Protein AF-A0A2D4NTN8-F1 (afdb_monomer_lite)

pLDDT: mean 88.21, std 13.51, range [42.53, 97.69]

Secondary structure (DSSP, 8-state):
----HHHHHHHHHHHHTTSTTSTTHHHHHHHHHHHHHHHHH---SS--S-HHHHHHT-TT-HHHHHHHHHHHHHHHHHHHTTHHHHS-TT-HHHHHHHHHHHHHHHHHHHHHHHTS--SSPPPHHHHHHHHHHHHHHHHHHHHHHTHHHHHHHHHS--TTSTT-----

Radius of gyration: 22.26 Å; chains: 1; bounding box: 68×29×61 Å

Sequence (168 aa):
YGIESIYRAMTHFACLSSKYMCPGVPAVMSTLLANINAYYAHTTASTQVSASDRFSASNFGKERFVKLLDQLHNSLRIDLSMYRNNFPASSRERLQDLKSTVDLLTSITFFRMKVQELQSPPRASQVVKGCVRACLNSTYEYIFNNCHELYSREYQVDPNKAQELPPE

Structure (mmCIF, N/CA/C/O backbone):
data_AF-A0A2D4NTN8-F1
#
_entry.id   AF-A0A2D4NTN8-F1
#
loop_
_atom_site.group_PDB
_atom_site.id
_atom_site.type_symbol
_atom_site.label_atom_id
_atom_site.label_alt_id
_atom_site.label_comp_id
_atom_site.label_asym_id
_atom_site.label_entity_id
_atom_site.label_seq_id
_atom_site.pdbx_PDB_ins_code
_atom_site.Cartn_x
_atom_site.Cartn_y
_atom_site.Cartn_z
_atom_site.occupancy
_atom_site.B_iso_or_equiv
_atom_site.auth_seq_id
_atom_site.auth_comp_id
_atom_site.auth_asym_id
_atom_site.auth_atom_id
_atom_site.pdbx_PDB_model_num
ATOM 1 N N . TYR A 1 1 ? 1.027 6.868 -31.071 1.00 76.12 1 TYR A N 1
ATOM 2 C CA . TYR A 1 1 ? 1.712 7.558 -29.956 1.00 76.12 1 TYR A CA 1
ATOM 3 C C . TYR A 1 1 ? 2.868 6.777 -29.321 1.00 76.12 1 TYR A C 1
ATOM 5 O O . TYR A 1 1 ? 3.569 7.380 -28.530 1.00 76.12 1 TYR A O 1
ATOM 13 N N . GLY A 1 2 ? 3.099 5.483 -29.618 1.00 82.75 2 GLY A N 1
ATOM 14 C CA . GLY A 1 2 ? 4.327 4.786 -29.175 1.00 82.75 2 GLY A CA 1
ATOM 15 C C . GLY A 1 2 ? 4.508 4.614 -27.656 1.00 82.75 2 GLY A C 1
ATOM 16 O O . GLY A 1 2 ? 5.622 4.392 -27.206 1.00 82.75 2 GLY A O 1
ATOM 17 N N . ILE A 1 3 ? 3.439 4.737 -26.859 1.00 87.56 3 ILE A N 1
ATOM 18 C CA . ILE A 1 3 ? 3.512 4.686 -25.388 1.00 87.56 3 ILE A CA 1
ATOM 19 C C . ILE A 1 3 ? 3.640 3.237 -24.908 1.00 87.56 3 ILE A C 1
ATOM 21 O O . ILE A 1 3 ? 2.713 2.443 -25.109 1.00 87.56 3 ILE A O 1
ATOM 25 N N . GLU A 1 4 ? 4.736 2.940 -24.212 1.00 90.38 4 GLU A N 1
ATOM 26 C CA . GLU A 1 4 ? 5.044 1.634 -23.620 1.00 90.38 4 GLU A CA 1
ATOM 27 C C . GLU A 1 4 ? 3.984 1.178 -22.601 1.00 90.38 4 GLU A C 1
ATOM 29 O O . GLU A 1 4 ? 3.412 1.980 -21.854 1.00 90.38 4 GLU A O 1
ATOM 34 N N . SER A 1 5 ? 3.741 -0.133 -22.521 1.00 91.69 5 SER A N 1
ATOM 35 C CA . SER A 1 5 ? 2.775 -0.715 -21.577 1.00 91.69 5 SER A CA 1
ATOM 36 C C . SER A 1 5 ? 3.151 -0.441 -20.117 1.00 91.69 5 SER A C 1
ATOM 38 O O . SER A 1 5 ? 2.283 -0.096 -19.313 1.00 91.69 5 SER A O 1
ATOM 40 N N . ILE A 1 6 ? 4.444 -0.507 -19.784 1.00 93.81 6 ILE A N 1
ATOM 41 C CA . ILE A 1 6 ? 4.948 -0.229 -18.436 1.00 93.81 6 ILE A CA 1
ATOM 42 C C . ILE A 1 6 ? 4.712 1.227 -18.018 1.00 93.81 6 ILE A C 1
ATOM 44 O O . ILE A 1 6 ? 4.310 1.485 -16.884 1.00 93.81 6 ILE A O 1
ATOM 48 N N . TYR A 1 7 ? 4.858 2.181 -18.944 1.00 94.31 7 TYR A N 1
ATOM 49 C CA . TYR A 1 7 ? 4.580 3.592 -18.678 1.00 94.31 7 TYR A CA 1
ATOM 50 C C . TYR A 1 7 ? 3.105 3.810 -18.322 1.00 94.31 7 TYR A C 1
ATOM 52 O O . TYR A 1 7 ? 2.790 4.529 -17.369 1.00 94.31 7 TYR A O 1
ATOM 60 N N . ARG A 1 8 ? 2.188 3.140 -19.037 1.00 94.44 8 ARG A N 1
ATOM 61 C CA . ARG A 1 8 ? 0.749 3.176 -18.727 1.00 94.44 8 ARG A CA 1
ATOM 62 C C . ARG A 1 8 ? 0.462 2.583 -17.352 1.00 94.44 8 ARG A C 1
ATOM 64 O O . ARG A 1 8 ? -0.294 3.180 -16.594 1.00 94.44 8 ARG A O 1
ATOM 71 N N . ALA A 1 9 ? 1.088 1.455 -17.015 1.00 95.62 9 ALA A N 1
ATOM 72 C CA . ALA A 1 9 ? 0.926 0.812 -15.713 1.00 95.62 9 ALA A CA 1
ATOM 73 C C . ALA A 1 9 ? 1.393 1.719 -14.562 1.00 95.62 9 ALA A C 1
ATOM 75 O O . ALA A 1 9 ? 0.652 1.929 -13.606 1.00 95.62 9 ALA A O 1
ATOM 76 N N . MET A 1 10 ? 2.582 2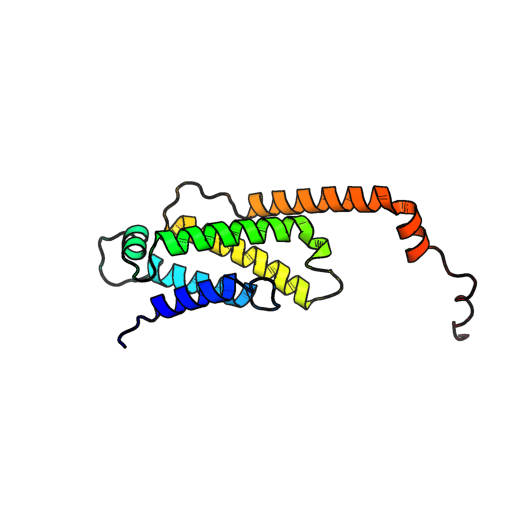.317 -14.675 1.00 96.56 10 MET A N 1
ATOM 77 C CA . MET A 1 10 ? 3.118 3.230 -13.657 1.00 96.56 10 MET A CA 1
ATOM 78 C C . MET A 1 10 ? 2.290 4.516 -13.535 1.00 96.56 10 MET A C 1
ATOM 80 O O . MET A 1 10 ? 2.045 4.993 -12.428 1.00 96.56 10 MET A O 1
ATOM 84 N N . THR A 1 11 ? 1.791 5.042 -14.657 1.00 96.69 11 THR A N 1
ATOM 85 C CA . THR A 1 11 ? 0.884 6.200 -14.663 1.00 96.69 11 THR A CA 1
ATOM 86 C C . THR A 1 11 ? -0.445 5.873 -13.995 1.00 96.69 11 THR A C 1
ATOM 88 O O . THR A 1 11 ? -0.906 6.629 -13.146 1.00 96.69 11 THR A O 1
ATOM 91 N N . HIS A 1 12 ? -1.033 4.720 -14.312 1.00 96.62 12 HIS A N 1
ATOM 92 C CA . HIS A 1 12 ? -2.268 4.277 -13.680 1.00 96.62 12 HIS A CA 1
ATOM 93 C C . HIS A 1 12 ? -2.081 4.076 -12.170 1.00 96.62 12 HIS A C 1
ATOM 95 O O . HIS A 1 12 ? -2.905 4.547 -11.389 1.00 96.62 12 HIS A O 1
ATOM 101 N N . PHE A 1 13 ? -0.963 3.479 -11.745 1.00 97.69 13 PHE A N 1
ATOM 102 C CA . PHE A 1 13 ? -0.620 3.348 -10.328 1.00 97.69 13 PHE A CA 1
ATOM 103 C C . PHE A 1 13 ? -0.556 4.714 -9.624 1.00 97.69 13 PHE A C 1
ATOM 105 O O . PHE A 1 13 ? -1.109 4.872 -8.537 1.00 97.69 13 PHE A O 1
ATOM 112 N N . ALA A 1 14 ? 0.049 5.718 -10.266 1.00 97.00 14 ALA A N 1
ATOM 113 C CA . ALA A 1 14 ? 0.104 7.086 -9.752 1.00 97.00 14 ALA A CA 1
ATOM 114 C C . ALA A 1 14 ? -1.266 7.774 -9.678 1.00 97.00 14 ALA A C 1
ATOM 116 O O . ALA A 1 14 ? -1.508 8.571 -8.777 1.00 97.00 14 ALA A O 1
ATOM 117 N N . CYS A 1 15 ? -2.190 7.471 -10.589 1.00 96.94 15 CYS A N 1
ATOM 118 C CA . CYS A 1 15 ? -3.562 7.959 -10.474 1.00 96.94 15 CYS A CA 1
ATOM 119 C C . CYS A 1 15 ? -4.280 7.305 -9.285 1.00 96.94 15 CYS A C 1
ATOM 121 O O . CYS A 1 15 ? -4.882 8.005 -8.467 1.00 96.94 15 CYS A O 1
ATOM 123 N N . LEU A 1 16 ? -4.177 5.979 -9.152 1.00 96.88 16 LEU A N 1
ATOM 124 C CA . LEU A 1 16 ? -4.827 5.224 -8.078 1.00 96.88 16 LEU A CA 1
ATOM 125 C C . LEU A 1 16 ? -4.314 5.618 -6.689 1.00 96.88 16 LEU A C 1
ATOM 127 O O . LEU A 1 16 ? -5.098 5.644 -5.742 1.00 96.88 16 LEU A O 1
ATOM 131 N N . SER A 1 17 ? -3.044 6.014 -6.560 1.00 95.19 17 SER A N 1
ATOM 132 C CA . SER A 1 17 ? -2.490 6.459 -5.276 1.00 95.19 17 SER A CA 1
ATOM 133 C C . SER A 1 17 ? -3.158 7.716 -4.716 1.00 95.19 17 SER A C 1
ATOM 135 O O . SER A 1 17 ? -3.030 7.976 -3.530 1.00 95.19 17 SER A O 1
ATOM 137 N N . SER A 1 18 ? -3.886 8.493 -5.524 1.00 93.88 18 SER A N 1
ATOM 138 C CA . SER A 1 18 ? -4.691 9.624 -5.031 1.00 93.88 18 SER A CA 1
ATOM 139 C C . SER A 1 18 ? -6.042 9.200 -4.432 1.00 93.88 18 SER A C 1
ATOM 141 O O . SER A 1 18 ? -6.710 9.998 -3.775 1.00 93.88 18 SER A O 1
ATOM 143 N N . LYS A 1 19 ? -6.460 7.948 -4.662 1.00 94.38 19 LYS A N 1
ATOM 144 C CA . LYS A 1 19 ? -7.760 7.377 -4.272 1.00 94.38 19 LYS A CA 1
ATOM 145 C C . LYS A 1 19 ? -7.618 6.019 -3.577 1.00 94.38 19 LYS A C 1
ATOM 147 O O . LYS A 1 19 ? -8.556 5.230 -3.561 1.00 94.38 19 LYS A O 1
ATOM 152 N N . TYR A 1 20 ? -6.466 5.749 -2.969 1.00 92.44 20 TYR A N 1
ATOM 153 C CA . TYR A 1 20 ? -6.148 4.448 -2.373 1.00 92.44 20 TYR A CA 1
ATOM 154 C C . TYR A 1 20 ? -7.077 4.032 -1.212 1.00 92.44 20 TYR A C 1
ATOM 156 O O . TYR A 1 20 ? -7.121 2.857 -0.876 1.00 92.44 20 TYR A O 1
ATOM 164 N N . MET A 1 21 ? -7.833 4.959 -0.612 1.00 89.56 21 MET A N 1
ATOM 165 C CA . MET A 1 21 ? -8.829 4.682 0.443 1.00 89.56 21 MET A CA 1
ATOM 166 C C . MET A 1 21 ? -10.210 4.254 -0.086 1.00 89.56 21 MET A C 1
ATOM 168 O O . MET A 1 21 ? -11.090 3.857 0.689 1.00 89.56 21 MET A O 1
ATOM 172 N N . CYS A 1 22 ? -10.432 4.349 -1.399 1.00 92.69 22 CYS A N 1
ATOM 173 C CA . CYS A 1 22 ? -11.666 3.878 -2.012 1.00 92.69 22 CYS A CA 1
ATOM 174 C C . CYS A 1 22 ? -11.724 2.337 -1.987 1.00 92.69 22 CYS A C 1
ATOM 176 O O . CYS A 1 22 ? -10.691 1.695 -2.198 1.00 92.69 22 CYS A O 1
ATOM 178 N N . PRO A 1 23 ? -12.910 1.740 -1.764 1.00 92.19 23 PRO A N 1
ATOM 179 C CA . PRO A 1 23 ? -13.058 0.287 -1.715 1.00 92.19 23 PRO A CA 1
ATOM 180 C C . PRO A 1 23 ? -12.493 -0.416 -2.953 1.00 92.19 23 PRO A C 1
ATOM 182 O O . PRO A 1 23 ? -12.671 0.058 -4.077 1.00 92.19 23 PRO A O 1
ATOM 185 N N . GLY A 1 24 ? -11.780 -1.526 -2.755 1.00 92.44 24 GLY A N 1
ATOM 186 C CA . GLY A 1 24 ? -11.187 -2.340 -3.823 1.00 92.44 24 GLY A CA 1
ATOM 187 C C . GLY A 1 24 ? -9.940 -1.753 -4.502 1.00 92.44 24 GLY A C 1
ATOM 188 O O . GLY A 1 24 ? -9.173 -2.498 -5.117 1.00 92.44 24 GLY A O 1
ATOM 189 N N . VAL A 1 25 ? -9.666 -0.451 -4.359 1.00 96.00 25 VAL A N 1
ATOM 190 C CA . VAL A 1 25 ? -8.473 0.188 -4.942 1.00 96.00 25 VAL A CA 1
ATOM 191 C C . VAL A 1 25 ? -7.161 -0.400 -4.401 1.00 96.00 25 VAL A C 1
ATOM 193 O O . VAL A 1 25 ? -6.284 -0.684 -5.224 1.00 96.00 25 VAL A O 1
ATOM 196 N N . PRO A 1 26 ? -6.993 -0.667 -3.085 1.00 95.62 26 PRO A N 1
ATOM 197 C CA . PRO A 1 26 ? -5.765 -1.275 -2.566 1.00 95.62 26 PRO A CA 1
ATOM 198 C C . PRO A 1 26 ? -5.397 -2.601 -3.240 1.00 95.62 26 PRO A C 1
ATOM 200 O O . PRO A 1 26 ? -4.222 -2.844 -3.515 1.00 95.62 26 PRO A O 1
ATOM 203 N N . ALA A 1 27 ? -6.392 -3.437 -3.553 1.00 95.62 27 ALA A N 1
ATOM 204 C CA . ALA A 1 27 ? -6.177 -4.726 -4.207 1.00 95.62 27 ALA A CA 1
ATOM 205 C C . ALA A 1 27 ? -5.628 -4.539 -5.629 1.00 95.62 27 ALA A C 1
ATOM 207 O O . ALA A 1 27 ? -4.582 -5.095 -5.972 1.00 95.62 27 ALA A O 1
ATOM 208 N N . VAL A 1 28 ? -6.277 -3.680 -6.425 1.00 96.50 28 VAL A N 1
ATOM 209 C CA . VAL A 1 28 ? -5.843 -3.355 -7.795 1.00 96.50 28 VAL A CA 1
ATOM 210 C C . VAL A 1 28 ? -4.441 -2.748 -7.794 1.00 96.50 28 VAL A C 1
ATOM 212 O O . VAL A 1 28 ? -3.597 -3.136 -8.602 1.00 96.50 28 VAL A O 1
ATOM 215 N N . MET A 1 29 ? -4.162 -1.830 -6.863 1.00 97.38 29 MET A N 1
ATOM 216 C CA . MET A 1 29 ? -2.835 -1.234 -6.709 1.00 97.38 29 MET A CA 1
ATOM 217 C C . MET A 1 29 ? -1.771 -2.278 -6.364 1.00 97.38 29 MET A C 1
ATOM 219 O O . MET A 1 29 ? -0.681 -2.233 -6.934 1.00 97.38 29 MET A O 1
ATOM 223 N N . SER A 1 30 ? -2.075 -3.220 -5.465 1.00 95.50 30 SER A N 1
ATOM 224 C CA . SER A 1 30 ? -1.139 -4.277 -5.068 1.00 95.50 30 SER A CA 1
ATOM 225 C C . SER A 1 30 ? -0.777 -5.171 -6.255 1.00 95.50 30 SER A C 1
ATOM 227 O O . SER A 1 30 ? 0.405 -5.368 -6.542 1.00 95.50 30 SER A O 1
ATOM 229 N N . THR A 1 31 ? -1.774 -5.625 -7.023 1.00 95.50 31 THR A N 1
ATOM 230 C CA . THR A 1 31 ? -1.553 -6.410 -8.247 1.00 95.50 31 THR A CA 1
ATOM 231 C C . THR A 1 31 ? -0.773 -5.622 -9.298 1.00 95.50 31 THR A C 1
ATOM 233 O O . THR A 1 31 ? 0.162 -6.145 -9.904 1.00 95.50 31 THR A O 1
ATOM 236 N N . LEU A 1 32 ? -1.114 -4.348 -9.508 1.00 96.00 32 LEU A N 1
ATOM 237 C CA . LEU A 1 32 ? -0.433 -3.500 -10.484 1.00 96.00 32 LEU A CA 1
ATOM 238 C C . LEU A 1 32 ? 1.042 -3.292 -10.118 1.00 96.00 32 LEU A C 1
ATOM 240 O O . LEU A 1 32 ? 1.906 -3.400 -10.987 1.00 96.00 32 LEU A O 1
ATOM 244 N N . LEU A 1 33 ? 1.344 -3.063 -8.837 1.00 96.06 33 LEU A N 1
ATOM 245 C CA . LEU A 1 33 ? 2.719 -2.931 -8.361 1.00 96.06 33 LEU A CA 1
ATOM 246 C C . LEU A 1 33 ? 3.495 -4.246 -8.471 1.00 96.06 33 LEU A C 1
ATOM 248 O O . LEU A 1 33 ? 4.663 -4.221 -8.849 1.00 96.06 33 LEU A O 1
ATOM 252 N N . ALA A 1 34 ? 2.858 -5.388 -8.201 1.00 93.25 34 ALA A N 1
ATOM 253 C CA . ALA A 1 34 ? 3.468 -6.700 -8.401 1.00 93.25 34 ALA A CA 1
ATOM 254 C C . ALA A 1 34 ? 3.831 -6.941 -9.877 1.00 93.25 34 ALA A C 1
ATOM 256 O O . ALA A 1 34 ? 4.927 -7.418 -10.167 1.00 93.25 34 ALA A O 1
ATOM 257 N N . ASN A 1 35 ? 2.969 -6.534 -10.812 1.00 92.62 35 ASN A N 1
ATOM 258 C CA . ASN A 1 35 ? 3.241 -6.623 -12.248 1.00 92.62 35 ASN A CA 1
ATOM 259 C C . ASN A 1 35 ? 4.378 -5.687 -12.683 1.00 92.62 35 ASN A C 1
ATOM 261 O O . ASN A 1 35 ? 5.249 -6.093 -13.450 1.00 92.62 35 ASN A O 1
ATOM 265 N N . ILE A 1 36 ? 4.409 -4.454 -12.165 1.00 94.19 36 ILE A N 1
ATOM 266 C CA . ILE A 1 36 ? 5.517 -3.512 -12.390 1.00 94.19 36 ILE A CA 1
ATOM 267 C C . ILE A 1 36 ? 6.826 -4.102 -11.841 1.00 94.19 36 ILE A C 1
ATOM 269 O O . ILE A 1 36 ? 7.850 -4.082 -12.520 1.00 94.19 36 ILE A O 1
ATOM 273 N N . ASN A 1 37 ? 6.793 -4.672 -10.635 1.00 92.12 37 ASN A N 1
ATOM 274 C CA . ASN A 1 37 ? 7.935 -5.341 -10.021 1.00 92.12 37 ASN A CA 1
ATOM 275 C C . ASN A 1 37 ? 8.430 -6.507 -10.886 1.00 92.12 37 ASN A C 1
ATOM 277 O O . ASN A 1 37 ? 9.620 -6.590 -11.170 1.00 92.12 37 ASN A O 1
ATOM 281 N N . ALA A 1 38 ? 7.526 -7.370 -11.355 1.00 90.62 38 ALA A N 1
ATOM 282 C CA . ALA A 1 38 ? 7.864 -8.489 -12.226 1.00 90.62 38 ALA A CA 1
ATOM 283 C C . ALA A 1 38 ? 8.457 -8.024 -13.563 1.00 90.62 38 ALA A C 1
ATOM 285 O O . ALA A 1 38 ? 9.439 -8.603 -14.020 1.00 90.62 38 ALA A O 1
ATOM 286 N N . TYR A 1 39 ? 7.930 -6.946 -14.152 1.00 90.50 39 TYR A N 1
ATOM 287 C CA . TYR A 1 39 ? 8.475 -6.365 -15.379 1.00 90.50 39 TYR A CA 1
ATOM 288 C C . TYR A 1 39 ? 9.951 -5.982 -15.223 1.00 90.50 39 TYR A C 1
ATOM 290 O O . TYR A 1 39 ? 10.761 -6.342 -16.071 1.00 90.50 39 TYR A O 1
ATOM 298 N N . TYR A 1 40 ? 10.326 -5.302 -14.133 1.00 89.75 40 TYR A N 1
ATOM 299 C CA . TYR A 1 40 ? 11.718 -4.891 -13.914 1.00 89.75 40 TYR A CA 1
ATOM 300 C C . TYR A 1 40 ? 12.605 -6.011 -13.355 1.00 89.75 40 TYR A C 1
ATOM 302 O O . TYR A 1 40 ? 13.789 -6.051 -13.683 1.00 89.75 40 TYR A O 1
ATOM 310 N N . ALA A 1 41 ? 12.070 -6.927 -12.544 1.00 84.62 41 ALA A N 1
ATOM 311 C CA . ALA A 1 41 ? 12.839 -7.989 -11.890 1.00 84.62 41 ALA A CA 1
ATOM 312 C C . ALA A 1 41 ? 13.020 -9.260 -12.744 1.00 84.62 41 ALA A C 1
ATOM 314 O O . ALA A 1 41 ? 14.008 -9.967 -12.559 1.00 84.62 41 ALA A O 1
ATOM 315 N N . HIS A 1 42 ? 12.095 -9.558 -13.665 1.00 74.50 42 HIS A N 1
ATOM 316 C CA . HIS A 1 42 ? 12.032 -10.831 -14.401 1.00 74.50 42 HIS A CA 1
AT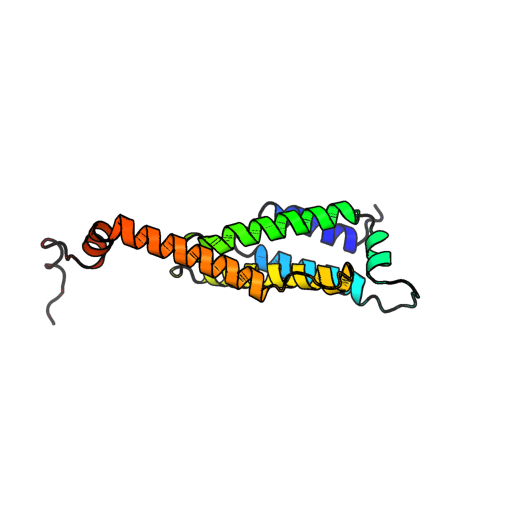OM 317 C C . HIS A 1 42 ? 12.037 -10.689 -15.930 1.00 74.50 42 HIS A C 1
ATOM 319 O O . HIS A 1 42 ? 11.716 -11.648 -16.626 1.00 74.50 42 HIS A O 1
ATOM 325 N N . THR A 1 43 ? 12.403 -9.536 -16.492 1.00 63.47 43 THR A N 1
ATOM 326 C CA . THR A 1 43 ? 12.599 -9.414 -17.946 1.00 63.47 43 THR A CA 1
ATOM 327 C C . THR A 1 43 ? 13.790 -10.284 -18.388 1.00 63.47 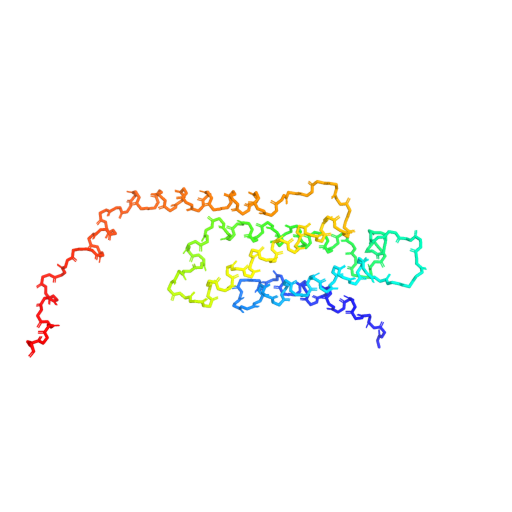43 THR A C 1
ATOM 329 O O . THR A 1 43 ? 14.950 -9.936 -18.192 1.00 63.47 43 THR A O 1
ATOM 332 N N . THR A 1 44 ? 13.482 -11.460 -18.945 1.00 55.38 44 THR A N 1
ATOM 333 C CA . THR A 1 44 ? 14.363 -12.629 -19.158 1.00 55.38 44 THR A CA 1
ATOM 334 C C . THR A 1 44 ? 15.173 -12.638 -20.459 1.00 55.38 44 THR A C 1
ATOM 336 O O . THR A 1 44 ? 15.741 -13.667 -20.813 1.00 55.38 44 THR A O 1
ATOM 339 N N . ALA A 1 45 ? 15.302 -11.525 -21.177 1.00 48.69 45 ALA A N 1
ATOM 340 C CA . ALA A 1 45 ? 16.044 -11.503 -22.438 1.00 48.69 45 ALA A CA 1
ATOM 341 C C . ALA A 1 45 ? 17.337 -10.677 -22.317 1.00 48.69 45 ALA A C 1
ATOM 343 O O . ALA A 1 45 ? 17.345 -9.471 -22.533 1.00 48.69 45 ALA A O 1
ATOM 344 N N . SER A 1 46 ? 18.439 -11.351 -21.974 1.00 49.97 46 SER A N 1
ATOM 345 C CA . SER A 1 46 ? 19.815 -10.945 -22.311 1.00 49.97 46 SER A CA 1
ATOM 346 C C . SER A 1 46 ? 20.268 -9.528 -21.905 1.00 49.97 46 SER A C 1
ATOM 348 O O . SER A 1 46 ? 20.756 -8.771 -22.745 1.00 49.97 46 SER A O 1
ATOM 350 N N . THR A 1 47 ? 20.202 -9.151 -20.624 1.00 55.88 47 THR A N 1
ATOM 351 C CA . THR A 1 47 ? 20.851 -7.902 -20.178 1.00 55.88 47 THR A CA 1
ATOM 352 C C . THR A 1 47 ? 21.764 -8.131 -18.976 1.00 55.88 47 THR A C 1
ATOM 354 O O . THR A 1 47 ? 21.310 -8.539 -17.913 1.00 55.88 47 THR A O 1
ATOM 357 N N . GLN A 1 48 ? 23.058 -7.815 -19.130 1.00 65.38 48 GLN A N 1
ATOM 358 C CA . GLN A 1 48 ? 24.064 -7.704 -18.053 1.00 65.38 48 GLN A CA 1
ATOM 359 C C . GLN A 1 48 ? 23.773 -6.537 -17.077 1.00 65.38 48 GLN A C 1
ATOM 361 O O . GLN A 1 48 ? 24.666 -6.039 -16.400 1.00 65.38 48 GLN A O 1
ATOM 366 N N . VAL A 1 49 ? 22.534 -6.048 -17.046 1.00 78.94 49 VAL A N 1
ATOM 367 C CA . VAL A 1 49 ? 22.127 -4.789 -16.420 1.00 78.94 49 VAL A CA 1
ATOM 368 C C . VAL A 1 49 ? 21.229 -5.121 -15.232 1.00 78.94 49 VAL A C 1
ATOM 370 O O . VAL A 1 49 ? 20.363 -5.996 -15.335 1.00 78.94 49 VAL A O 1
ATOM 373 N N . SER A 1 50 ? 21.437 -4.462 -14.093 1.00 85.19 50 SER A N 1
ATOM 374 C CA . SER A 1 50 ? 20.673 -4.735 -12.870 1.00 85.19 50 SER A CA 1
ATOM 375 C C . SER A 1 50 ? 19.193 -4.339 -13.017 1.00 85.19 50 SER A C 1
ATOM 377 O O . SER A 1 50 ? 18.808 -3.590 -13.923 1.00 85.19 50 SER A O 1
ATOM 379 N N . ALA A 1 51 ? 18.327 -4.832 -12.123 1.00 86.44 51 ALA A N 1
ATOM 380 C CA . ALA A 1 51 ? 16.924 -4.402 -12.102 1.00 86.44 51 ALA A CA 1
ATOM 381 C C . ALA A 1 51 ? 16.805 -2.906 -11.767 1.00 86.44 51 ALA A C 1
ATOM 383 O O . ALA A 1 51 ? 15.964 -2.207 -12.341 1.00 86.44 51 ALA A O 1
ATOM 384 N N . SER A 1 52 ? 17.687 -2.417 -10.891 1.00 87.75 52 SER A N 1
ATOM 385 C CA . SER A 1 52 ? 17.790 -1.008 -10.510 1.00 87.75 52 SER A CA 1
ATOM 386 C C . SER A 1 52 ? 18.174 -0.113 -11.687 1.00 87.75 52 SER A C 1
ATOM 388 O O . SER A 1 52 ? 17.572 0.947 -11.880 1.00 87.75 52 SER A O 1
ATOM 390 N N . ASP A 1 53 ? 19.106 -0.547 -12.533 1.00 89.00 53 ASP A N 1
ATOM 391 C CA . ASP A 1 53 ? 19.518 0.200 -13.726 1.00 89.00 53 ASP A CA 1
ATOM 392 C C . ASP A 1 53 ? 18.400 0.241 -14.774 1.00 89.00 53 ASP A C 1
ATOM 394 O O . ASP A 1 53 ? 18.074 1.312 -15.291 1.00 89.00 53 ASP A O 1
ATOM 398 N N . ARG A 1 54 ? 17.722 -0.892 -15.023 1.00 89.25 54 ARG A N 1
ATOM 399 C CA . ARG A 1 54 ? 16.536 -0.926 -15.901 1.00 89.25 54 ARG A CA 1
ATOM 400 C C . ARG A 1 54 ? 15.437 0.011 -15.408 1.00 89.25 54 ARG A C 1
ATOM 402 O O . ARG A 1 54 ? 14.823 0.721 -16.199 1.00 89.25 54 ARG A O 1
ATOM 409 N N . PHE A 1 55 ? 15.192 0.030 -14.100 1.00 92.19 55 PHE A N 1
ATOM 410 C CA . PHE A 1 55 ? 14.228 0.943 -13.494 1.00 92.19 55 PHE A CA 1
ATOM 411 C C . PHE A 1 55 ? 14.678 2.409 -13.581 1.00 92.19 55 PHE A C 1
ATOM 413 O O . PHE A 1 55 ? 13.852 3.299 -13.788 1.00 92.19 55 PHE A O 1
ATOM 420 N N . SER A 1 56 ? 15.984 2.668 -13.493 1.00 91.06 56 SER A N 1
ATOM 421 C CA . SER A 1 56 ? 16.572 4.002 -13.668 1.00 91.06 56 SER A CA 1
ATOM 422 C C . SER A 1 56 ? 16.367 4.550 -15.082 1.00 91.06 56 SER A C 1
ATOM 424 O O . SER A 1 56 ? 16.166 5.752 -15.233 1.00 91.06 56 SER A O 1
ATOM 426 N N . ALA A 1 57 ? 16.323 3.675 -16.089 1.00 91.19 57 ALA A N 1
ATOM 427 C CA . ALA A 1 57 ? 16.026 4.020 -17.479 1.00 91.19 57 ALA A CA 1
ATOM 428 C C . ALA A 1 57 ? 14.521 4.190 -17.789 1.00 91.19 57 ALA A C 1
ATOM 430 O O . ALA A 1 57 ? 14.149 4.411 -18.940 1.00 91.19 57 ALA A O 1
ATOM 431 N N . SER A 1 58 ? 13.631 4.079 -16.796 1.00 91.69 58 SER A N 1
ATOM 432 C CA . SER A 1 58 ? 12.187 4.209 -17.012 1.00 91.69 58 SER A CA 1
ATOM 433 C C . SER A 1 58 ? 11.786 5.610 -17.488 1.00 91.69 58 SER A C 1
ATOM 435 O O . SER A 1 58 ? 12.031 6.602 -16.798 1.00 91.69 58 SER A O 1
ATOM 437 N N . ASN A 1 59 ? 11.021 5.676 -18.582 1.00 92.81 59 ASN A N 1
ATOM 438 C CA . ASN A 1 59 ? 10.429 6.916 -19.101 1.00 92.81 59 ASN A CA 1
ATOM 439 C C . ASN A 1 59 ? 9.440 7.592 -18.131 1.00 92.81 59 ASN A C 1
ATOM 441 O O . ASN A 1 59 ? 9.123 8.770 -18.282 1.00 92.81 59 ASN A O 1
ATOM 445 N N . PHE A 1 60 ? 8.935 6.874 -17.120 1.00 94.38 60 PHE A N 1
ATOM 446 C CA . PHE A 1 60 ? 8.101 7.475 -16.074 1.00 94.38 60 PHE A CA 1
ATOM 447 C C . PHE A 1 60 ? 8.912 8.376 -15.122 1.00 94.38 60 PHE A C 1
ATOM 449 O O . PHE A 1 60 ? 8.367 9.315 -14.534 1.00 94.38 60 PHE A O 1
ATOM 456 N N . GLY A 1 61 ? 10.211 8.098 -14.986 1.00 93.81 61 GLY A N 1
ATOM 457 C CA . GLY A 1 61 ? 11.128 8.758 -14.065 1.00 93.81 61 GLY A CA 1
ATOM 458 C C . GLY A 1 61 ? 11.263 8.005 -12.740 1.00 93.81 61 GLY A C 1
ATOM 459 O O . GLY A 1 61 ? 10.330 7.964 -11.932 1.00 93.81 61 GLY A O 1
ATOM 460 N N . LYS A 1 62 ? 12.459 7.457 -12.485 1.00 93.00 62 LYS A N 1
ATOM 461 C CA . LYS A 1 62 ? 12.803 6.728 -11.250 1.00 93.00 62 LYS A CA 1
ATOM 462 C C . LYS A 1 62 ? 12.474 7.522 -9.992 1.00 93.00 62 LYS A C 1
ATOM 464 O O . LYS A 1 62 ? 11.690 7.062 -9.169 1.00 93.00 62 LYS A O 1
ATOM 469 N N . GLU A 1 63 ? 13.030 8.725 -9.849 1.00 94.00 63 GLU A N 1
ATOM 470 C CA . GLU A 1 63 ? 12.834 9.534 -8.639 1.00 94.00 63 GLU A CA 1
ATOM 471 C C . GLU A 1 63 ? 11.367 9.879 -8.399 1.00 94.00 63 GLU A C 1
ATOM 473 O O . GLU A 1 63 ? 10.903 9.885 -7.260 1.00 94.00 63 GLU A O 1
ATOM 478 N N . ARG A 1 64 ? 10.622 10.133 -9.479 1.00 95.88 64 ARG A N 1
ATOM 479 C CA . ARG A 1 64 ? 9.192 10.423 -9.411 1.00 95.88 64 ARG A CA 1
ATOM 480 C C . ARG A 1 64 ? 8.424 9.238 -8.832 1.00 95.88 64 ARG A C 1
ATOM 482 O O . ARG A 1 64 ? 7.607 9.429 -7.936 1.00 95.88 64 ARG A O 1
ATOM 489 N N . PHE A 1 65 ? 8.693 8.026 -9.315 1.00 96.31 65 PHE A N 1
ATOM 490 C CA . PHE A 1 65 ? 8.023 6.824 -8.816 1.00 96.31 65 PHE A CA 1
ATOM 491 C C . PHE A 1 65 ? 8.468 6.451 -7.398 1.00 96.31 65 PHE A C 1
ATOM 493 O O . PHE A 1 65 ? 7.645 6.035 -6.591 1.00 96.31 65 PHE A O 1
ATOM 500 N N . VAL A 1 66 ? 9.745 6.645 -7.056 1.00 94.38 66 VAL A N 1
ATOM 501 C CA . VAL A 1 66 ? 10.241 6.423 -5.687 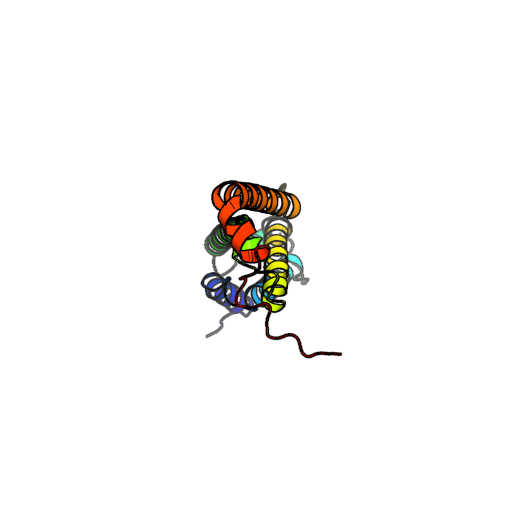1.00 94.38 66 VAL A CA 1
ATOM 502 C C . VAL A 1 66 ? 9.544 7.364 -4.702 1.00 94.38 66 VAL A C 1
ATOM 504 O O . VAL A 1 66 ? 8.959 6.885 -3.734 1.00 94.38 66 VAL A O 1
ATOM 507 N N . LYS A 1 67 ? 9.496 8.672 -4.995 1.00 95.81 67 LYS A N 1
ATOM 508 C CA . LYS A 1 67 ? 8.791 9.666 -4.163 1.00 95.81 67 LYS A CA 1
ATOM 509 C C . LYS A 1 67 ? 7.309 9.328 -3.995 1.00 95.81 67 LYS A C 1
ATOM 511 O O . LYS A 1 67 ? 6.775 9.442 -2.896 1.00 95.81 67 LYS A O 1
ATOM 516 N N . LEU A 1 68 ? 6.659 8.871 -5.064 1.00 97.00 68 LEU A N 1
ATOM 517 C CA . LEU A 1 68 ? 5.275 8.404 -5.028 1.00 97.00 68 LEU A CA 1
ATOM 518 C C . LEU A 1 68 ? 5.093 7.216 -4.069 1.00 97.00 68 LEU A C 1
ATOM 520 O O . LEU A 1 68 ? 4.168 7.212 -3.259 1.00 97.00 68 LEU A O 1
ATOM 524 N N . LEU A 1 69 ? 5.979 6.216 -4.138 1.00 96.00 69 LEU A N 1
ATOM 525 C CA . LEU A 1 69 ? 5.945 5.055 -3.245 1.00 96.00 69 LEU A CA 1
ATOM 526 C C . LEU A 1 69 ? 6.243 5.431 -1.790 1.00 96.00 69 LEU A C 1
ATOM 528 O O . LEU A 1 69 ? 5.665 4.830 -0.889 1.00 96.00 69 LEU A O 1
ATOM 532 N N . ASP A 1 70 ? 7.137 6.390 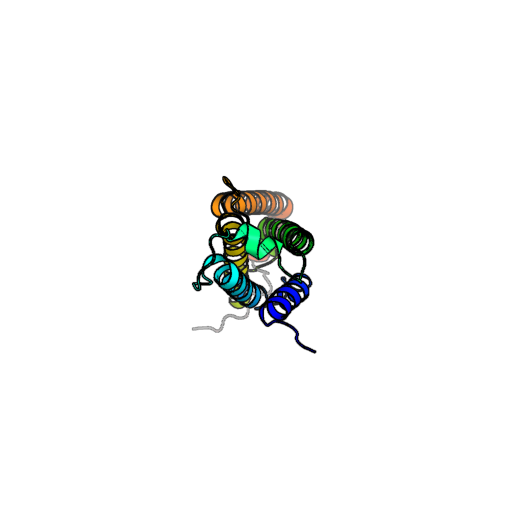-1.545 1.00 94.44 70 ASP A N 1
ATOM 533 C CA . ASP A 1 70 ? 7.419 6.912 -0.202 1.00 94.44 70 ASP A CA 1
ATOM 534 C C . ASP A 1 70 ? 6.200 7.606 0.404 1.00 94.44 70 ASP A C 1
ATOM 536 O O . ASP A 1 70 ? 5.809 7.294 1.531 1.00 94.44 70 ASP A O 1
ATOM 540 N N . GLN A 1 71 ? 5.567 8.497 -0.362 1.00 96.06 71 GLN A N 1
ATOM 541 C CA . GLN A 1 71 ? 4.349 9.191 0.052 1.00 96.06 71 GLN A CA 1
ATOM 542 C C . GLN A 1 71 ? 3.226 8.197 0.343 1.00 96.06 71 GLN A C 1
ATOM 544 O O . GLN A 1 71 ? 2.664 8.215 1.436 1.00 96.06 71 GLN A O 1
ATOM 549 N N . LEU A 1 72 ? 2.961 7.278 -0.591 1.00 96.81 72 LEU A N 1
ATOM 550 C CA . LEU A 1 72 ? 1.933 6.254 -0.428 1.00 96.81 72 LEU A CA 1
ATOM 551 C C . LEU A 1 72 ? 2.215 5.366 0.789 1.00 96.81 72 LEU A C 1
ATOM 553 O O . LEU A 1 72 ? 1.323 5.148 1.600 1.00 96.81 72 LEU A O 1
ATOM 557 N N . HIS A 1 73 ? 3.449 4.890 0.965 1.00 95.06 73 HIS A N 1
ATOM 558 C CA . HIS A 1 73 ? 3.824 4.083 2.127 1.00 95.06 73 HIS A CA 1
ATOM 559 C C . HIS A 1 73 ? 3.573 4.826 3.447 1.00 95.06 73 HIS A C 1
ATOM 561 O O . HIS A 1 73 ? 3.055 4.240 4.399 1.00 95.06 73 HIS A O 1
ATOM 567 N N . ASN A 1 74 ? 3.931 6.112 3.522 1.00 95.12 74 ASN A N 1
ATOM 568 C CA . ASN A 1 74 ? 3.686 6.920 4.713 1.00 95.12 74 ASN A CA 1
ATOM 569 C C . ASN A 1 74 ? 2.185 7.107 4.982 1.00 95.12 74 ASN A C 1
ATOM 571 O O . ASN A 1 74 ? 1.746 6.938 6.117 1.00 95.12 74 ASN A O 1
ATOM 575 N N . SER A 1 75 ? 1.397 7.381 3.944 1.00 96.75 75 SER A N 1
ATOM 576 C CA . SER A 1 75 ? -0.060 7.484 4.039 1.00 96.75 75 SER A CA 1
ATOM 577 C C . SER A 1 75 ? -0.705 6.185 4.538 1.00 96.75 75 SER A C 1
ATOM 579 O O . SER A 1 75 ? -1.428 6.207 5.530 1.00 96.75 75 SER A O 1
ATOM 581 N N . LEU A 1 76 ? -0.351 5.030 3.956 1.00 96.19 76 LEU A N 1
ATOM 582 C CA . LEU A 1 76 ? -0.854 3.722 4.405 1.00 96.19 76 LEU A CA 1
ATOM 583 C C . LEU A 1 76 ? -0.502 3.449 5.875 1.00 96.19 76 LEU A C 1
ATOM 585 O O . LEU A 1 76 ? -1.317 2.911 6.620 1.00 96.19 76 LEU A O 1
ATOM 589 N N . ARG A 1 77 ? 0.704 3.832 6.315 1.00 96.00 77 ARG A N 1
ATOM 590 C CA . ARG A 1 77 ? 1.134 3.694 7.715 1.00 96.00 7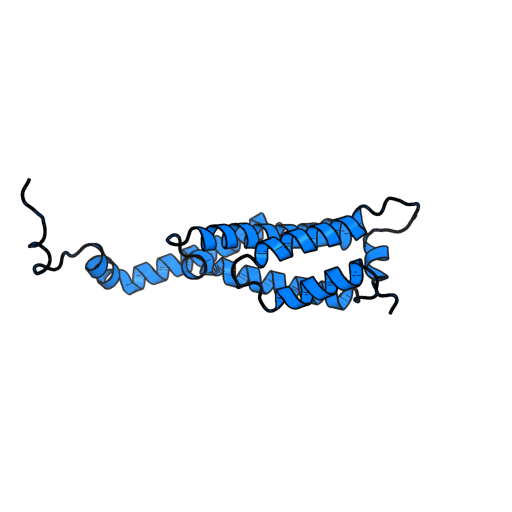7 ARG A CA 1
ATOM 591 C C . ARG A 1 77 ? 0.258 4.520 8.664 1.00 96.00 77 ARG A C 1
ATOM 593 O O . ARG A 1 77 ? -0.092 4.034 9.741 1.00 96.00 77 ARG A O 1
ATOM 600 N N . ILE A 1 78 ? -0.075 5.754 8.290 1.00 95.94 78 ILE A N 1
ATOM 601 C CA . ILE A 1 78 ? -0.952 6.624 9.084 1.00 95.94 78 ILE A CA 1
ATOM 602 C C . ILE A 1 78 ? -2.344 5.993 9.191 1.00 95.94 78 ILE A C 1
ATOM 604 O O . ILE A 1 78 ? -2.842 5.814 10.301 1.00 95.94 78 ILE A O 1
ATOM 608 N N . ASP A 1 79 ? -2.920 5.543 8.076 1.00 94.62 79 ASP A N 1
ATOM 609 C CA . ASP A 1 79 ? -4.263 4.951 8.080 1.00 94.62 79 ASP A CA 1
ATOM 610 C C . ASP A 1 79 ? -4.333 3.632 8.855 1.00 94.62 79 ASP A C 1
ATOM 612 O O . ASP A 1 79 ? -5.302 3.379 9.575 1.00 94.62 79 ASP A O 1
ATOM 616 N N . LEU A 1 80 ? -3.287 2.805 8.773 1.00 96.38 80 LEU A N 1
ATOM 617 C CA . LEU A 1 80 ? -3.164 1.583 9.571 1.00 96.38 80 LEU A CA 1
ATOM 618 C C . LEU A 1 80 ? -2.990 1.872 11.066 1.00 96.38 80 LEU A C 1
ATOM 620 O O . LEU A 1 80 ? -3.332 1.030 11.897 1.00 96.38 80 LEU A O 1
ATOM 624 N N . SER A 1 81 ? -2.479 3.048 11.436 1.00 96.94 81 SER A N 1
ATOM 625 C CA . SER A 1 81 ? -2.366 3.449 12.843 1.00 96.94 81 SER A CA 1
ATOM 626 C C . SER A 1 81 ? -3.726 3.774 13.470 1.00 96.94 81 SER A C 1
ATOM 628 O O . SER A 1 81 ? -3.826 3.835 14.688 1.00 96.94 81 SER A O 1
ATOM 630 N N . MET A 1 82 ? -4.782 3.896 12.659 1.00 95.69 82 MET A N 1
ATOM 631 C CA . MET A 1 82 ? -6.175 4.059 13.086 1.00 95.69 82 MET A CA 1
ATOM 632 C C . MET A 1 82 ? -7.078 2.964 12.488 1.00 95.69 82 MET A C 1
ATOM 634 O O . MET A 1 82 ? -8.259 3.198 12.222 1.00 95.69 82 MET A O 1
ATOM 638 N N . TYR A 1 83 ? -6.543 1.752 12.270 1.00 95.81 83 TYR A N 1
ATOM 639 C CA . TYR A 1 83 ? -7.226 0.717 11.483 1.00 95.81 83 TYR A CA 1
ATOM 640 C C . TYR A 1 83 ? -8.617 0.337 12.014 1.00 95.81 83 TYR A C 1
ATOM 642 O O . TYR A 1 83 ? -9.498 0.057 11.210 1.00 95.81 83 TYR A O 1
ATOM 650 N N . ARG A 1 84 ? -8.851 0.353 13.337 1.00 94.38 84 ARG A N 1
ATOM 651 C CA . ARG A 1 84 ? -10.176 0.036 13.910 1.00 94.38 84 ARG A CA 1
ATOM 652 C C . ARG A 1 84 ? -11.255 1.038 13.499 1.00 94.38 84 ARG A C 1
ATOM 654 O O . ARG A 1 84 ? -12.410 0.647 13.365 1.00 94.38 84 ARG A O 1
ATOM 661 N N . ASN A 1 85 ? -10.874 2.298 13.293 1.00 92.88 85 ASN A N 1
ATOM 662 C CA . ASN A 1 85 ? -11.791 3.361 12.882 1.00 92.88 85 ASN A CA 1
ATOM 663 C C . ASN A 1 85 ? -11.957 3.377 11.360 1.00 92.88 85 ASN A C 1
ATOM 665 O O . ASN A 1 85 ? -13.069 3.500 10.857 1.00 92.88 85 ASN A O 1
ATOM 669 N N . ASN A 1 86 ? -10.854 3.209 10.629 1.00 93.12 86 ASN A N 1
ATOM 670 C CA . ASN A 1 86 ? -10.853 3.265 9.167 1.00 93.12 86 ASN A CA 1
ATOM 671 C C . ASN A 1 86 ? -11.438 1.997 8.518 1.00 93.12 86 ASN A C 1
ATOM 673 O O . ASN A 1 86 ? -12.010 2.062 7.430 1.00 93.12 86 ASN A O 1
ATOM 677 N N . PHE A 1 87 ? -11.322 0.846 9.188 1.00 94.38 87 PHE A N 1
ATOM 678 C CA . PHE A 1 87 ? -11.776 -0.458 8.707 1.00 94.38 87 PHE A CA 1
ATOM 679 C C . PHE A 1 87 ? -12.663 -1.133 9.766 1.00 94.38 87 PHE A C 1
ATOM 681 O O . PHE A 1 87 ? -12.204 -2.015 10.500 1.00 94.38 87 PHE A O 1
ATOM 688 N N . PRO A 1 88 ? -13.935 -0.714 9.887 1.00 93.62 88 PRO A N 1
ATOM 689 C CA . PRO A 1 88 ? -14.826 -1.233 10.913 1.00 93.62 88 PRO A CA 1
ATOM 690 C C . PRO A 1 88 ? -15.108 -2.722 10.691 1.00 93.62 88 PRO A C 1
ATOM 692 O O . PRO A 1 88 ? -15.428 -3.154 9.582 1.00 93.62 88 PRO A O 1
ATOM 695 N N . ALA A 1 89 ? -15.052 -3.505 11.771 1.00 93.81 89 ALA A N 1
ATOM 696 C CA . ALA A 1 89 ? -15.276 -4.953 11.729 1.00 93.81 89 ALA A CA 1
ATOM 697 C C . ALA A 1 89 ? -16.702 -5.347 11.294 1.00 93.81 89 ALA A C 1
ATOM 699 O O . ALA A 1 89 ? -16.923 -6.482 10.881 1.00 93.81 89 ALA A O 1
ATOM 700 N N . SER A 1 90 ? -17.654 -4.410 11.346 1.00 93.38 90 SER A N 1
ATOM 701 C CA . SER A 1 90 ? -19.018 -4.590 10.843 1.00 93.38 90 SER A CA 1
ATOM 702 C C . SER A 1 90 ? -19.095 -4.722 9.318 1.00 93.38 90 SER A C 1
ATOM 704 O O . SER A 1 90 ? -20.071 -5.265 8.808 1.00 93.38 90 SER A O 1
ATOM 706 N N . SER A 1 91 ? -18.080 -4.261 8.576 1.00 93.69 91 SER A N 1
ATOM 707 C CA . SER A 1 91 ? -18.045 -4.343 7.114 1.00 93.69 91 SER A CA 1
ATOM 708 C C . SER A 1 91 ? -16.985 -5.334 6.638 1.00 93.69 91 SER A C 1
ATOM 710 O O . SER A 1 91 ? -15.781 -5.079 6.692 1.00 93.69 91 SER A O 1
ATOM 712 N N . ARG A 1 92 ? -17.441 -6.468 6.091 1.00 93.25 92 ARG A N 1
ATOM 713 C CA . ARG A 1 92 ? -16.556 -7.490 5.512 1.00 93.25 92 ARG A CA 1
ATOM 714 C C . ARG A 1 92 ? -15.728 -6.952 4.344 1.00 93.25 92 ARG A C 1
ATOM 716 O O . ARG A 1 92 ? -14.572 -7.341 4.200 1.00 93.25 92 ARG A O 1
ATOM 723 N N . GLU A 1 93 ? -16.295 -6.058 3.539 1.00 91.69 93 GLU A N 1
ATOM 724 C CA . GLU A 1 93 ? -15.593 -5.406 2.427 1.00 91.69 93 GLU A CA 1
ATOM 725 C C . GLU A 1 93 ? -14.437 -4.545 2.938 1.00 91.69 93 GLU A C 1
ATOM 727 O O . GLU A 1 93 ? -13.311 -4.683 2.466 1.00 91.69 93 GLU A O 1
ATOM 732 N N . ARG A 1 94 ? -14.664 -3.751 3.992 1.00 93.00 94 ARG A N 1
ATOM 733 C CA . ARG A 1 94 ? -13.590 -2.965 4.613 1.00 93.00 94 ARG A CA 1
ATOM 734 C C . ARG A 1 94 ? -12.508 -3.836 5.245 1.00 93.00 94 ARG A C 1
ATOM 736 O O . ARG A 1 94 ? -11.341 -3.464 5.207 1.00 93.00 94 ARG A O 1
ATOM 743 N N . LEU A 1 95 ? -12.840 -5.015 5.765 1.00 95.31 95 LEU A N 1
ATOM 744 C CA . LEU A 1 95 ? -11.823 -5.966 6.230 1.00 95.31 95 LEU A CA 1
ATOM 745 C C . LEU A 1 95 ? -10.982 -6.544 5.077 1.00 95.31 95 LEU A C 1
ATOM 747 O O . LEU A 1 95 ? -9.782 -6.770 5.248 1.00 95.31 95 LEU A O 1
ATOM 751 N N . GLN A 1 96 ? -11.576 -6.754 3.897 1.00 95.31 96 GLN A N 1
ATOM 752 C CA . GLN A 1 96 ? -10.819 -7.126 2.695 1.00 95.31 96 GLN A CA 1
ATOM 753 C C . GLN A 1 96 ? -9.924 -5.981 2.215 1.00 95.31 96 GLN A C 1
ATOM 755 O O . GLN A 1 96 ? -8.776 -6.225 1.833 1.00 95.31 96 GLN A O 1
ATOM 760 N N . ASP A 1 97 ? -10.404 -4.739 2.289 1.00 95.12 97 ASP A N 1
ATOM 761 C CA . ASP A 1 97 ? -9.584 -3.561 2.004 1.00 95.12 97 ASP A CA 1
ATOM 762 C C . ASP A 1 97 ? -8.408 -3.466 2.980 1.00 95.12 97 ASP A C 1
ATOM 764 O O . ASP A 1 97 ? -7.282 -3.285 2.533 1.00 95.12 97 ASP A O 1
ATOM 768 N N . LEU A 1 98 ? -8.623 -3.679 4.285 1.00 96.81 98 LEU A N 1
ATOM 769 C CA . LEU A 1 98 ? -7.552 -3.703 5.289 1.00 96.81 98 LEU A CA 1
ATOM 770 C C . LEU A 1 98 ? -6.476 -4.734 4.935 1.00 96.81 98 LEU A C 1
ATOM 772 O O . LEU A 1 98 ? -5.282 -4.422 4.946 1.00 96.81 98 LEU A O 1
ATOM 776 N N . LYS A 1 99 ? -6.891 -5.959 4.589 1.00 96.12 99 LYS A N 1
ATOM 777 C CA . LYS A 1 99 ? -5.964 -6.999 4.134 1.00 96.12 99 LYS A CA 1
ATOM 778 C C . LYS A 1 99 ? -5.186 -6.526 2.902 1.00 96.12 99 LYS A C 1
ATOM 780 O O . LYS A 1 99 ? -3.960 -6.607 2.880 1.00 96.12 99 LYS A O 1
ATOM 785 N N . SER A 1 100 ? -5.888 -5.991 1.909 1.00 96.75 100 SER A N 1
ATOM 786 C CA . SER A 1 100 ? -5.297 -5.523 0.652 1.00 96.75 100 SER A CA 1
ATOM 787 C C . SER A 1 100 ? -4.354 -4.327 0.851 1.00 96.75 100 SER A C 1
ATOM 789 O O . SER A 1 100 ? -3.340 -4.217 0.168 1.00 96.75 100 SER A O 1
ATOM 791 N N . THR A 1 101 ? -4.631 -3.456 1.823 1.00 96.12 101 THR A N 1
ATOM 792 C CA . THR A 1 101 ? -3.762 -2.354 2.256 1.00 96.12 101 THR A CA 1
ATOM 793 C C . THR A 1 101 ? -2.458 -2.875 2.865 1.00 96.12 101 THR A C 1
ATOM 795 O O . THR A 1 101 ? -1.384 -2.358 2.548 1.00 96.12 101 THR A O 1
ATOM 798 N N . VAL A 1 102 ? -2.518 -3.922 3.694 1.00 96.12 102 VAL A N 1
ATOM 799 C CA . VAL A 1 102 ? -1.320 -4.585 4.241 1.00 96.12 102 VAL A CA 1
ATOM 800 C C . VAL A 1 102 ? -0.533 -5.314 3.145 1.00 96.12 102 VAL A C 1
ATOM 802 O O . VAL A 1 102 ? 0.701 -5.240 3.118 1.00 96.12 102 VAL A O 1
ATOM 805 N N . ASP A 1 103 ? -1.225 -5.970 2.211 1.00 95.50 103 ASP A N 1
ATOM 806 C CA . ASP A 1 103 ? -0.599 -6.603 1.047 1.00 95.50 103 ASP A CA 1
ATOM 807 C C . ASP A 1 103 ? 0.111 -5.552 0.178 1.00 95.50 103 ASP A C 1
ATOM 809 O O . ASP A 1 103 ? 1.254 -5.758 -0.221 1.00 95.50 103 ASP A O 1
ATOM 813 N N . LEU A 1 104 ? -0.507 -4.388 -0.056 1.00 96.25 104 LEU A N 1
ATOM 814 C CA . LEU A 1 104 ? 0.102 -3.279 -0.793 1.00 96.25 104 LEU A CA 1
ATOM 815 C C . LEU A 1 104 ? 1.356 -2.744 -0.088 1.00 96.25 104 LEU A C 1
ATOM 817 O O . LEU A 1 104 ? 2.379 -2.549 -0.743 1.00 96.25 104 LEU A O 1
ATOM 821 N N . LEU A 1 105 ? 1.320 -2.555 1.237 1.00 95.56 105 LEU A N 1
ATOM 822 C CA . LEU A 1 105 ? 2.499 -2.150 2.015 1.00 95.56 105 LEU A CA 1
ATOM 823 C C . LEU A 1 105 ? 3.647 -3.155 1.838 1.00 95.56 105 LEU A C 1
ATOM 825 O O . LEU A 1 105 ? 4.796 -2.775 1.613 1.00 95.56 105 LEU A O 1
ATOM 829 N N . THR A 1 106 ? 3.311 -4.444 1.871 1.00 93.94 106 THR A N 1
ATOM 830 C CA . THR A 1 106 ? 4.253 -5.541 1.639 1.00 93.94 106 THR A CA 1
ATOM 831 C C . THR A 1 106 ? 4.820 -5.487 0.220 1.00 93.94 106 THR A C 1
ATOM 833 O O . THR A 1 106 ? 6.039 -5.524 0.057 1.00 93.94 106 THR A O 1
ATOM 836 N N . SER A 1 107 ? 3.978 -5.300 -0.800 1.00 94.25 107 SER A N 1
ATOM 837 C CA . SER A 1 107 ? 4.389 -5.126 -2.200 1.00 94.25 107 SER A CA 1
ATOM 838 C C . SER A 1 107 ? 5.341 -3.936 -2.387 1.00 94.25 107 SER A C 1
ATOM 840 O O . SER A 1 107 ? 6.327 -4.055 -3.115 1.00 94.25 107 SER A O 1
ATOM 842 N N . ILE A 1 108 ? 5.123 -2.817 -1.684 1.00 94.31 108 ILE A N 1
ATOM 843 C CA . ILE A 1 108 ? 6.046 -1.668 -1.686 1.00 94.31 108 ILE A CA 1
ATOM 844 C C . ILE A 1 108 ? 7.402 -2.058 -1.079 1.00 94.31 108 ILE A C 1
ATOM 846 O O . ILE A 1 108 ? 8.444 -1.756 -1.665 1.00 94.31 108 ILE A O 1
ATOM 850 N N . THR A 1 109 ? 7.419 -2.750 0.066 1.00 91.69 109 THR A N 1
ATOM 851 C CA . THR A 1 109 ? 8.662 -3.250 0.681 1.00 91.69 109 THR A CA 1
ATOM 852 C C . THR A 1 109 ? 9.407 -4.207 -0.255 1.00 91.69 109 THR A C 1
ATOM 854 O O . THR A 1 109 ? 10.624 -4.087 -0.409 1.00 91.69 109 THR A O 1
ATOM 857 N N . PHE A 1 110 ? 8.697 -5.119 -0.924 1.00 90.06 110 PHE A N 1
ATOM 858 C CA . PHE A 1 110 ? 9.284 -6.043 -1.898 1.00 90.06 110 PHE A CA 1
ATOM 859 C C . PHE A 1 110 ? 9.879 -5.317 -3.104 1.00 90.06 110 PHE A C 1
ATOM 861 O O . PHE A 1 110 ? 11.003 -5.633 -3.493 1.00 90.06 110 PHE A O 1
ATOM 868 N N . PHE A 1 111 ? 9.182 -4.318 -3.650 1.00 92.25 111 PHE A N 1
ATOM 869 C CA . PHE A 1 111 ? 9.700 -3.497 -4.744 1.00 92.25 111 PHE A CA 1
ATOM 870 C C . PHE A 1 111 ? 11.010 -2.797 -4.349 1.00 92.25 111 PHE A C 1
ATOM 872 O O . PHE A 1 111 ? 11.982 -2.820 -5.102 1.00 92.25 111 PHE A O 1
ATOM 879 N N . ARG A 1 112 ? 11.088 -2.229 -3.137 1.00 90.88 112 ARG A N 1
ATOM 880 C CA . ARG A 1 112 ? 12.330 -1.611 -2.628 1.00 90.88 112 ARG A CA 1
ATOM 881 C C . ARG A 1 112 ? 13.473 -2.614 -2.507 1.00 90.88 112 ARG A C 1
ATOM 883 O O . ARG A 1 112 ? 14.605 -2.295 -2.841 1.00 90.88 112 ARG A O 1
ATOM 890 N N . MET A 1 113 ? 13.172 -3.825 -2.053 1.00 86.50 113 MET A N 1
ATOM 891 C CA . MET A 1 113 ? 14.175 -4.875 -1.895 1.00 86.50 113 MET A CA 1
ATOM 892 C C . MET A 1 113 ? 14.684 -5.406 -3.243 1.00 86.50 113 MET A C 1
ATOM 894 O O . MET A 1 113 ? 15.875 -5.647 -3.393 1.00 86.50 113 MET A O 1
ATOM 898 N N . LYS A 1 114 ? 13.788 -5.626 -4.215 1.00 85.38 114 LYS A N 1
ATOM 899 C CA . LYS A 1 114 ? 14.106 -6.317 -5.477 1.00 85.38 114 LYS A CA 1
ATOM 900 C C . LYS A 1 114 ? 14.464 -5.390 -6.634 1.00 85.38 114 LYS A C 1
ATOM 902 O O . LYS A 1 114 ? 15.298 -5.766 -7.444 1.00 85.38 114 LYS A O 1
ATOM 907 N N . VAL A 1 115 ? 13.827 -4.224 -6.732 1.00 83.06 115 VAL A N 1
ATOM 908 C CA . VAL A 1 115 ? 14.006 -3.296 -7.863 1.00 83.06 115 VAL A CA 1
ATOM 909 C C . VAL A 1 115 ? 14.880 -2.112 -7.480 1.00 83.06 115 VAL A C 1
ATOM 911 O O . VAL A 1 115 ? 15.708 -1.705 -8.280 1.00 83.06 115 VAL A O 1
ATOM 914 N N . GLN A 1 116 ? 14.747 -1.567 -6.266 1.00 84.81 116 GLN A N 1
ATOM 915 C CA . GLN A 1 116 ? 15.678 -0.526 -5.798 1.00 84.81 116 GLN A CA 1
ATOM 916 C C . GLN A 1 116 ? 16.968 -1.105 -5.202 1.00 84.81 116 GLN A C 1
ATOM 918 O O . GLN A 1 116 ? 17.884 -0.340 -4.920 1.00 84.81 116 GLN A O 1
ATOM 923 N N . GLU A 1 117 ? 17.022 -2.426 -4.996 1.00 83.25 117 GLU A N 1
ATOM 924 C CA . GLU A 1 117 ? 18.161 -3.141 -4.399 1.00 83.25 117 GLU A CA 1
ATOM 925 C C . GLU A 1 117 ? 18.581 -2.560 -3.036 1.00 83.25 117 GLU A C 1
ATOM 927 O O . GLU A 1 117 ? 19.743 -2.600 -2.636 1.00 83.25 117 GLU A O 1
ATOM 932 N N . LEU A 1 118 ? 17.610 -2.021 -2.287 1.00 84.19 118 LEU A N 1
ATOM 933 C CA . LEU A 1 118 ? 17.859 -1.499 -0.952 1.00 84.19 118 LEU A CA 1
ATOM 934 C C . LEU A 1 118 ? 18.242 -2.665 -0.030 1.00 84.19 118 LEU A C 1
ATOM 936 O O . LEU A 1 118 ? 17.483 -3.623 0.117 1.00 84.19 118 LEU A O 1
ATOM 940 N N . GLN A 1 119 ? 19.410 -2.574 0.607 1.00 72.31 119 GLN A N 1
ATOM 941 C CA . GLN A 1 119 ? 19.994 -3.672 1.388 1.00 72.31 119 GLN A CA 1
ATOM 942 C C . GLN A 1 119 ? 19.162 -4.040 2.631 1.00 72.31 119 GLN A C 1
ATOM 944 O O . GLN A 1 119 ? 19.143 -5.194 3.058 1.00 72.31 119 GLN A O 1
ATOM 949 N N . SER A 1 120 ? 18.457 -3.069 3.217 1.00 76.62 120 SER A N 1
ATOM 950 C CA . SER A 1 120 ? 17.731 -3.239 4.483 1.00 76.62 120 SER A CA 1
ATOM 951 C C . SER A 1 120 ? 16.444 -2.399 4.561 1.00 76.62 120 SER A C 1
ATOM 953 O O . SER A 1 120 ? 16.305 -1.540 5.435 1.00 76.62 120 SER A O 1
ATOM 955 N N . PRO A 1 121 ? 15.451 -2.630 3.678 1.00 80.38 121 PRO A N 1
ATOM 956 C CA . PRO A 1 121 ? 14.159 -1.970 3.795 1.00 80.38 121 PRO A CA 1
ATOM 957 C C . PRO A 1 121 ? 13.480 -2.351 5.121 1.00 80.38 121 PRO A C 1
ATOM 959 O O . PRO A 1 121 ? 13.588 -3.501 5.568 1.00 80.38 121 PRO A O 1
ATOM 962 N N . PRO A 1 122 ? 12.737 -1.424 5.753 1.00 82.38 122 PRO A N 1
ATOM 963 C CA . PRO A 1 122 ? 11.967 -1.740 6.946 1.00 82.38 122 PRO A CA 1
ATOM 964 C C . PRO A 1 122 ? 10.988 -2.873 6.632 1.00 82.38 122 PRO A C 1
ATOM 966 O O . PRO A 1 122 ? 10.180 -2.784 5.705 1.00 82.38 122 PRO A O 1
ATOM 969 N N . ARG A 1 123 ? 11.078 -3.966 7.399 1.00 87.75 123 ARG A N 1
ATOM 970 C CA . ARG A 1 123 ? 10.215 -5.136 7.208 1.00 87.75 123 ARG A CA 1
ATOM 971 C C . ARG A 1 123 ? 8.759 -4.716 7.387 1.00 87.75 123 ARG A C 1
ATOM 973 O O . ARG A 1 123 ? 8.415 -4.174 8.438 1.00 87.75 123 ARG A O 1
ATOM 980 N N . ALA A 1 124 ? 7.908 -5.041 6.413 1.00 90.19 124 ALA A N 1
ATOM 981 C CA . ALA A 1 124 ? 6.481 -4.722 6.456 1.00 90.19 124 ALA A CA 1
ATOM 982 C C . ALA A 1 124 ? 5.832 -5.170 7.777 1.00 90.19 124 ALA A C 1
ATOM 984 O O . ALA A 1 124 ? 5.097 -4.408 8.394 1.00 90.19 124 ALA A O 1
ATOM 985 N N . SER A 1 125 ? 6.201 -6.347 8.293 1.00 92.06 125 SER A N 1
ATOM 986 C CA . SER A 1 125 ? 5.712 -6.852 9.582 1.00 92.06 125 SER A CA 1
ATOM 987 C C . SER A 1 125 ? 6.043 -5.949 10.775 1.00 92.06 125 SER A C 1
ATOM 989 O O . SER A 1 125 ? 5.207 -5.781 11.660 1.00 92.06 125 SER A O 1
ATOM 991 N N . GLN A 1 126 ? 7.230 -5.335 10.808 1.00 93.38 126 GLN A N 1
ATOM 992 C CA . GLN A 1 126 ? 7.616 -4.407 11.876 1.00 93.38 126 GLN A CA 1
ATOM 993 C C . GLN A 1 126 ? 6.867 -3.080 11.754 1.00 93.38 126 GLN A C 1
ATOM 995 O O . GLN A 1 126 ? 6.411 -2.539 12.761 1.00 93.38 126 GLN A O 1
ATOM 1000 N N . VAL A 1 127 ? 6.683 -2.587 10.525 1.00 94.31 127 VAL A N 1
ATOM 1001 C CA . VAL A 1 127 ? 5.889 -1.379 10.263 1.00 94.31 127 VAL A CA 1
ATOM 1002 C C . VAL A 1 127 ? 4.440 -1.595 10.701 1.00 94.31 127 VAL A C 1
ATOM 1004 O O . VAL A 1 127 ? 3.921 -0.807 11.490 1.00 94.31 127 VAL A O 1
ATOM 1007 N N . VAL A 1 128 ? 3.812 -2.695 10.272 1.00 96.00 128 VAL A N 1
ATOM 1008 C CA . VAL A 1 128 ? 2.435 -3.055 10.649 1.00 96.00 128 VAL A CA 1
ATOM 1009 C C . VAL A 1 128 ? 2.313 -3.225 12.161 1.00 96.00 128 VAL A C 1
ATOM 1011 O O . VAL A 1 128 ? 1.400 -2.662 12.756 1.00 96.00 128 VAL A O 1
ATOM 1014 N N . LYS A 1 129 ? 3.260 -3.910 12.817 1.00 96.38 129 LYS A N 1
ATOM 1015 C CA . LYS A 1 129 ? 3.278 -4.047 14.283 1.00 96.38 129 LYS A CA 1
ATOM 1016 C C . LYS A 1 129 ? 3.298 -2.690 14.991 1.00 96.38 129 LYS A C 1
ATOM 1018 O O . LYS A 1 129 ? 2.586 -2.509 15.978 1.00 96.38 129 LYS A O 1
ATOM 1023 N N . GLY A 1 130 ? 4.089 -1.740 14.491 1.00 96.88 130 GLY A N 1
ATOM 1024 C CA . GLY A 1 130 ? 4.115 -0.368 15.000 1.00 96.88 130 GLY A CA 1
ATOM 1025 C C . GLY A 1 130 ? 2.763 0.336 14.858 1.00 96.88 130 GLY A C 1
ATOM 1026 O O . GLY A 1 130 ? 2.287 0.932 15.821 1.00 96.88 130 GLY A O 1
ATOM 1027 N N . CYS A 1 131 ? 2.118 0.205 13.696 1.00 97.31 131 CYS A N 1
ATOM 1028 C CA . CYS A 1 131 ? 0.796 0.783 13.433 1.00 97.31 131 CYS A CA 1
ATOM 1029 C C . CYS A 1 131 ? -0.281 0.180 14.345 1.00 97.31 131 CYS A C 1
ATOM 1031 O O . CYS A 1 131 ? -1.057 0.905 14.959 1.00 97.31 131 CYS A O 1
ATOM 1033 N N . VAL A 1 132 ? -0.287 -1.148 14.499 1.00 97.31 132 VAL A N 1
ATOM 1034 C CA . VAL A 1 132 ? -1.235 -1.848 15.376 1.00 97.31 132 VAL A CA 1
ATOM 1035 C C . VAL A 1 132 ? -1.064 -1.396 16.823 1.00 97.31 132 VAL A C 1
ATOM 1037 O O . VAL A 1 132 ? -2.057 -1.104 17.481 1.00 97.31 132 VAL A O 1
ATOM 1040 N N . ARG A 1 133 ? 0.176 -1.276 17.318 1.00 97.56 133 ARG A N 1
ATOM 1041 C CA . ARG A 1 133 ? 0.434 -0.764 18.673 1.00 97.56 133 ARG A CA 1
ATOM 1042 C C . ARG A 1 133 ? -0.090 0.662 18.850 1.00 97.56 133 ARG A C 1
ATOM 1044 O O . ARG A 1 133 ? -0.709 0.938 19.870 1.00 97.56 133 ARG A O 1
ATOM 1051 N N . ALA A 1 134 ? 0.134 1.544 17.875 1.00 97.06 134 ALA A N 1
ATOM 1052 C CA . ALA A 1 134 ? -0.393 2.906 17.919 1.00 97.06 134 ALA A CA 1
ATOM 1053 C C . ALA A 1 134 ? -1.930 2.907 17.994 1.00 97.06 134 ALA A C 1
ATOM 1055 O O . ALA A 1 134 ? -2.495 3.530 18.887 1.00 97.06 134 ALA A O 1
ATOM 1056 N N . CYS A 1 135 ? -2.590 2.115 17.144 1.00 97.50 135 CYS A N 1
ATOM 1057 C CA . CYS A 1 135 ? -4.047 1.994 17.144 1.00 97.50 135 CYS A CA 1
ATOM 1058 C C . CYS A 1 135 ? -4.594 1.459 18.474 1.00 97.50 135 CYS A C 1
ATOM 1060 O O . CYS A 1 135 ? -5.608 1.951 18.966 1.00 97.50 135 CYS A O 1
ATOM 1062 N N . LEU A 1 136 ? -3.924 0.469 19.073 1.00 97.06 136 LEU A N 1
ATOM 1063 C CA . LEU A 1 136 ? -4.304 -0.083 20.375 1.00 97.06 136 LEU A CA 1
ATOM 1064 C C . LEU A 1 136 ? -4.176 0.955 21.489 1.00 97.06 136 LEU A C 1
ATOM 1066 O O . LEU A 1 136 ? -5.093 1.069 22.296 1.00 97.06 136 LEU A O 1
ATOM 1070 N N . ASN A 1 137 ? -3.093 1.736 21.505 1.00 97.00 137 ASN A N 1
ATOM 1071 C CA . ASN A 1 137 ? -2.910 2.807 22.484 1.00 97.00 137 ASN A CA 1
ATOM 1072 C C . ASN A 1 137 ? -4.022 3.858 22.365 1.00 97.00 137 ASN A C 1
ATOM 1074 O O . ASN A 1 137 ? -4.672 4.165 23.359 1.00 97.00 137 ASN A O 1
ATOM 1078 N N . SER A 1 138 ? -4.305 4.338 21.149 1.00 96.12 138 SER A N 1
ATOM 1079 C CA . SER A 1 138 ? -5.388 5.303 20.912 1.00 96.12 138 SER A CA 1
ATOM 1080 C C . SER A 1 138 ? -6.769 4.727 21.237 1.00 96.12 138 SER A C 1
ATOM 1082 O O . SER A 1 138 ? -7.632 5.431 21.750 1.00 96.12 138 SER A O 1
ATOM 1084 N N . THR A 1 139 ? -6.986 3.434 20.976 1.00 95.56 139 THR A N 1
ATOM 1085 C CA . THR A 1 139 ? -8.235 2.745 21.336 1.00 95.56 139 THR A CA 1
ATOM 1086 C C . THR A 1 139 ? -8.396 2.649 22.848 1.00 95.56 139 THR A C 1
ATOM 1088 O O . THR A 1 139 ? -9.479 2.911 23.362 1.00 95.56 139 THR A O 1
ATOM 1091 N N . TYR A 1 140 ? -7.333 2.276 23.562 1.00 96.19 140 TYR A N 1
ATOM 1092 C CA . TYR A 1 140 ? -7.347 2.188 25.016 1.00 96.19 140 TYR A CA 1
ATOM 1093 C C . TYR A 1 140 ? -7.643 3.551 25.642 1.00 96.19 140 TYR A C 1
ATOM 1095 O O . TYR A 1 140 ? -8.533 3.654 26.479 1.00 96.19 140 TYR A O 1
ATOM 1103 N N . GLU A 1 141 ? -6.961 4.600 25.183 1.00 96.12 141 GLU A N 1
ATOM 1104 C CA . GLU A 1 141 ? -7.191 5.974 25.631 1.00 96.12 141 GLU A CA 1
ATOM 1105 C C . GLU A 1 141 ? -8.632 6.433 25.357 1.00 96.12 141 GLU A C 1
ATOM 1107 O O . GLU A 1 141 ? -9.282 6.993 26.237 1.00 96.12 141 GLU A O 1
ATOM 1112 N N . TYR A 1 142 ? -9.177 6.127 24.175 1.00 94.69 142 TYR A N 1
ATOM 1113 C CA . TYR A 1 142 ? -10.568 6.434 23.843 1.00 94.69 142 TYR A CA 1
ATOM 1114 C C . TYR A 1 142 ? -11.560 5.730 24.777 1.00 94.69 142 TYR A C 1
ATOM 1116 O O . TYR A 1 142 ? -12.466 6.376 25.303 1.00 94.69 142 TYR A O 1
ATOM 1124 N N . ILE A 1 143 ? -11.392 4.426 25.010 1.00 94.56 143 ILE A N 1
ATOM 1125 C CA . ILE A 1 143 ? -12.276 3.666 25.904 1.00 94.56 143 ILE A CA 1
ATOM 1126 C C . ILE A 1 143 ? -12.153 4.185 27.336 1.00 94.56 143 ILE A C 1
ATOM 1128 O O . ILE A 1 143 ? -13.165 4.367 28.004 1.00 94.56 143 ILE A O 1
ATOM 1132 N N . PHE A 1 144 ? -10.933 4.460 27.796 1.00 95.81 144 PHE A N 1
ATOM 1133 C CA . PHE A 1 144 ? -10.679 4.981 29.134 1.00 95.81 144 PHE A CA 1
ATOM 1134 C C . PHE A 1 144 ? -11.389 6.323 29.361 1.00 95.81 144 PHE A C 1
ATOM 1136 O O . PHE A 1 144 ? -12.108 6.479 30.346 1.00 95.81 144 PHE A O 1
ATOM 1143 N N . ASN A 1 145 ? -11.264 7.254 28.412 1.00 96.12 145 ASN A N 1
ATOM 1144 C CA . ASN A 1 145 ? -11.867 8.583 28.506 1.00 96.12 145 ASN A CA 1
ATOM 1145 C C . ASN A 1 145 ? -13.400 8.576 28.361 1.00 96.12 145 ASN A C 1
ATOM 1147 O O . ASN A 1 145 ? -14.056 9.475 28.877 1.00 96.12 145 ASN A O 1
ATOM 1151 N N . ASN A 1 146 ? -13.980 7.573 27.691 1.00 94.94 146 ASN A N 1
ATOM 1152 C CA . ASN A 1 146 ? -15.422 7.496 27.404 1.00 94.94 146 ASN A CA 1
ATOM 1153 C C . ASN A 1 146 ? -16.105 6.296 28.087 1.00 94.94 146 ASN A C 1
ATOM 1155 O O . ASN A 1 146 ? -17.180 5.869 27.672 1.00 94.94 146 ASN A O 1
ATOM 1159 N N . CYS A 1 147 ? -15.488 5.731 29.130 1.00 92.94 147 CYS A N 1
ATOM 1160 C CA . CYS A 1 147 ? -15.891 4.450 29.718 1.00 92.94 147 CYS A CA 1
ATOM 1161 C C . CYS A 1 147 ? -17.364 4.430 30.155 1.00 92.94 147 CYS A C 1
ATOM 1163 O O . CYS A 1 147 ? -18.098 3.505 29.812 1.00 92.94 147 CYS A O 1
ATOM 1165 N N . HIS A 1 148 ? -17.811 5.476 30.858 1.00 89.25 148 HIS A N 1
ATOM 1166 C CA . HIS A 1 148 ? -19.187 5.559 31.348 1.00 89.25 148 HIS A CA 1
ATOM 1167 C C . HIS A 1 148 ? -20.206 5.629 30.203 1.00 89.25 148 HIS A C 1
ATOM 1169 O O . HIS A 1 148 ? -21.175 4.880 30.204 1.00 89.25 148 HIS A O 1
ATOM 1175 N N . GLU A 1 149 ? -19.961 6.472 29.197 1.00 92.31 149 GLU A N 1
ATOM 1176 C CA . GLU A 1 149 ? -20.856 6.621 28.044 1.00 92.31 149 GLU A CA 1
ATOM 1177 C C . GLU A 1 149 ? -20.945 5.329 27.223 1.00 92.31 149 GLU A C 1
ATOM 1179 O O . GLU A 1 149 ? -22.041 4.873 26.897 1.00 92.31 149 GLU A O 1
ATOM 1184 N N . LEU A 1 150 ? -19.796 4.716 26.915 1.00 91.50 150 LEU A N 1
ATOM 1185 C CA . LEU A 1 150 ? -19.736 3.476 26.141 1.00 91.50 150 LEU A CA 1
ATOM 1186 C C . LEU A 1 150 ? -20.449 2.333 26.867 1.00 91.50 150 LEU A C 1
ATOM 1188 O O . LEU A 1 150 ? -21.226 1.608 26.247 1.00 91.50 150 LEU A O 1
ATOM 1192 N N . TYR A 1 151 ? -20.220 2.201 28.177 1.00 91.00 151 TYR A N 1
ATOM 1193 C CA . TYR A 1 151 ? -20.858 1.170 28.986 1.00 91.00 151 TYR A CA 1
ATOM 1194 C C . TYR A 1 151 ? -22.375 1.363 29.055 1.00 91.00 151 TYR A C 1
ATOM 1196 O O . TYR A 1 151 ? -23.121 0.421 28.793 1.00 91.00 151 TYR A O 1
ATOM 1204 N N . SER A 1 152 ? -22.841 2.580 29.350 1.00 90.56 152 SER A N 1
ATOM 1205 C CA . SER A 1 152 ? -24.274 2.874 29.405 1.00 90.56 152 SER A CA 1
ATOM 1206 C C . SER A 1 152 ? -24.951 2.625 28.057 1.00 90.56 152 SER A C 1
ATOM 1208 O O . SER A 1 152 ? -26.004 2.004 28.004 1.00 90.56 152 SER A O 1
ATOM 1210 N N . ARG A 1 153 ? -24.322 3.019 26.947 1.00 89.44 153 ARG A N 1
ATOM 1211 C CA . ARG A 1 153 ? -24.890 2.835 25.606 1.00 89.44 153 ARG A CA 1
ATOM 1212 C C . ARG A 1 153 ? -25.025 1.369 25.184 1.00 89.44 153 ARG A C 1
ATOM 1214 O O . ARG A 1 153 ? -25.983 1.033 24.496 1.00 89.44 153 ARG A O 1
ATOM 1221 N N . GLU A 1 154 ? -24.051 0.522 25.511 1.00 86.06 154 GLU A N 1
ATOM 1222 C CA . GLU A 1 154 ? -24.029 -0.877 25.050 1.00 86.06 154 GLU A CA 1
ATOM 1223 C C . GLU A 1 154 ? -24.679 -1.859 26.031 1.00 86.06 154 GLU A C 1
ATOM 1225 O O . GLU A 1 154 ? -25.198 -2.885 25.596 1.00 86.06 154 GLU A O 1
ATOM 1230 N N . TYR A 1 155 ? -24.662 -1.559 27.334 1.00 82.56 155 TYR A N 1
ATOM 1231 C CA . TYR A 1 155 ? -25.033 -2.520 28.378 1.00 82.56 155 TYR A CA 1
ATOM 1232 C C . TYR A 1 155 ? -26.132 -2.037 29.328 1.00 82.56 155 TYR A C 1
ATOM 1234 O O . TYR A 1 155 ? -26.717 -2.873 30.018 1.00 82.56 155 TYR A O 1
ATOM 1242 N N . GLN A 1 156 ? -26.455 -0.738 29.385 1.00 73.50 156 GLN A N 1
ATOM 1243 C CA . GLN A 1 156 ? -27.638 -0.297 30.127 1.00 73.50 156 GLN A CA 1
ATOM 1244 C C . GLN A 1 156 ? -28.867 -0.370 29.222 1.00 73.50 156 GLN A C 1
ATOM 1246 O O . GLN A 1 156 ? -28.981 0.312 28.207 1.00 73.50 156 GLN A O 1
ATOM 1251 N N . VAL A 1 157 ? -29.789 -1.251 29.600 1.00 58.50 157 VAL A N 1
ATOM 1252 C CA . VAL A 1 157 ? -31.072 -1.446 28.928 1.00 58.50 157 VAL A CA 1
ATOM 1253 C C . VAL A 1 157 ? -31.952 -0.229 29.205 1.00 58.50 157 VAL A C 1
ATOM 1255 O O . VAL A 1 157 ? -32.201 0.095 30.365 1.00 58.50 157 VAL A O 1
ATOM 1258 N N . ASP A 1 158 ? -32.445 0.424 28.151 1.00 57.84 158 ASP A N 1
ATOM 1259 C CA . ASP A 1 158 ? -33.540 1.393 28.249 1.00 57.84 158 ASP A CA 1
ATOM 1260 C C . ASP A 1 158 ? -34.731 0.710 28.952 1.00 57.84 158 ASP A C 1
ATOM 1262 O O . ASP A 1 158 ? -35.291 -0.237 28.386 1.00 57.84 158 ASP A O 1
ATOM 1266 N N . PRO A 1 159 ? -35.178 1.157 30.141 1.00 56.00 159 PRO A N 1
ATOM 1267 C CA . PRO A 1 159 ? -36.335 0.558 30.811 1.00 56.00 159 PRO A CA 1
ATOM 1268 C C . PRO A 1 159 ? -37.631 0.654 29.979 1.00 56.00 159 PRO A C 1
ATOM 1270 O O . PRO A 1 159 ? -38.577 -0.079 30.245 1.00 56.00 159 PRO A O 1
ATOM 1273 N N . ASN A 1 160 ? -37.656 1.486 28.928 1.00 55.00 160 ASN A N 1
ATOM 1274 C CA . ASN A 1 160 ? -38.757 1.605 27.964 1.00 55.00 160 ASN A CA 1
ATOM 1275 C C . ASN A 1 160 ? -38.676 0.652 26.749 1.00 55.00 160 ASN A C 1
ATOM 1277 O O . ASN A 1 160 ? -39.620 0.613 25.965 1.00 55.00 160 ASN A O 1
ATOM 1281 N N . LYS A 1 161 ? -37.588 -0.111 26.555 1.00 52.31 161 LYS A N 1
ATOM 1282 C CA . LYS A 1 161 ? -37.448 -1.082 25.441 1.00 52.31 161 LYS A CA 1
ATOM 1283 C C . LYS A 1 161 ? -37.698 -2.539 25.842 1.00 52.31 161 LYS A C 1
ATOM 1285 O O . LYS A 1 161 ? -37.690 -3.416 24.986 1.00 52.31 161 LYS A O 1
ATOM 1290 N N . ALA A 1 162 ? -37.960 -2.810 27.119 1.00 47.53 162 ALA A N 1
ATOM 1291 C CA . ALA A 1 162 ? -38.184 -4.160 27.639 1.00 47.53 162 ALA A CA 1
ATOM 1292 C C . ALA A 1 162 ? -39.575 -4.756 27.312 1.00 47.53 162 ALA A C 1
ATOM 1294 O O . ALA A 1 162 ? -39.921 -5.802 27.854 1.00 47.53 162 ALA A O 1
ATOM 1295 N N . GLN A 1 163 ? -40.380 -4.115 26.454 1.00 46.38 163 GLN A N 1
ATOM 1296 C CA . GLN A 1 163 ? -41.779 -4.500 26.212 1.00 46.38 163 GLN A CA 1
ATOM 1297 C C . GLN A 1 163 ? -42.069 -5.107 24.827 1.00 46.38 163 GLN A C 1
ATOM 1299 O O . GLN A 1 163 ? -43.206 -5.489 24.573 1.00 46.38 163 GLN A O 1
ATOM 1304 N N . GLU A 1 164 ? -41.066 -5.272 23.959 1.00 43.19 164 GLU A N 1
ATOM 1305 C CA . GLU A 1 164 ? -41.212 -5.977 22.673 1.00 43.19 164 GLU A CA 1
ATOM 1306 C C . GLU A 1 164 ? -40.382 -7.270 22.645 1.00 43.19 164 GLU A C 1
ATOM 1308 O O . GLU A 1 164 ? -39.445 -7.432 21.868 1.00 43.19 164 GLU A O 1
ATOM 1313 N N . LEU A 1 165 ? -40.723 -8.213 23.520 1.00 47.69 165 LEU A N 1
ATOM 1314 C CA . LEU A 1 165 ? -40.406 -9.629 23.327 1.00 47.69 165 LEU A CA 1
ATOM 1315 C C . LEU A 1 165 ? -41.744 -10.357 23.129 1.00 47.69 165 LEU A C 1
ATOM 1317 O O . LEU A 1 165 ? -42.616 -10.215 23.990 1.00 47.69 165 LEU A O 1
ATOM 1321 N N . PRO A 1 166 ? -41.958 -11.093 22.020 1.00 42.53 166 PRO A N 1
ATOM 1322 C CA . PRO A 1 166 ? -43.156 -11.909 21.884 1.00 42.53 166 PRO A CA 1
ATOM 1323 C C . PRO A 1 166 ? -43.123 -13.020 22.948 1.00 42.53 166 PRO A C 1
ATOM 1325 O O . PRO A 1 166 ? -42.045 -13.566 23.198 1.00 42.53 166 PRO A O 1
ATOM 1328 N N . PRO A 1 167 ? -44.262 -13.355 23.580 1.00 51.91 167 PRO A N 1
ATOM 1329 C CA . PRO A 1 167 ? -44.341 -14.526 24.441 1.00 51.91 167 PRO A CA 1
ATOM 1330 C C . PRO A 1 167 ? -44.195 -15.808 23.606 1.00 51.91 167 PRO A C 1
ATOM 1332 O O . PRO A 1 167 ? -44.644 -15.831 22.461 1.00 51.91 167 PRO A O 1
ATOM 1335 N N . GLU A 1 168 ? -43.529 -16.794 24.222 1.00 44.25 168 GLU A N 1
ATOM 1336 C CA . GLU A 1 168 ? -43.149 -18.151 23.762 1.00 44.25 168 GLU A CA 1
ATOM 1337 C C . GLU A 1 168 ? -43.776 -18.701 22.470 1.00 44.25 168 GLU A C 1
ATOM 1339 O O . GLU A 1 168 ? -45.021 -18.784 22.368 1.00 44.25 168 GLU A O 1
#

Organism: Micrurus surinamensis (NCBI:txid129470)

Foldseek 3Di:
DPDDPLLVLLVVLLVLLVVLLPFPSLQVNLVSLVVNLCVLQPPPPDDPAASQRVLCPDPNHNVVSVVSLVVSLVVLLQCLLQLCVSQPPVDPSSVVSNVSSLSSNQSSQVSCCRRVVPPDRDHSVVSSVVSVVSNVVVVVVVCVVCVVVVCCVPPPDDPVVPPPDDDD

InterPro domains:
  IPR010439 MUN domain [PF06292] (126-161)
  IPR027080 Protein Unc-13 [PTHR10480] (1-168)